Protein AF-A0A2G6L1V7-F1 (afdb_monomer)

Solvent-accessible surface area (backbone atoms only — not comparable to full-atom values): 7992 Å² total; per-residue (Å²): 135,61,73,46,66,70,45,48,64,58,49,52,53,39,50,54,51,25,54,51,30,46,50,51,25,53,50,33,50,52,50,38,53,52,43,50,53,53,45,51,50,52,54,49,51,51,52,54,52,53,51,54,54,56,49,53,59,67,72,37,91,80,61,75,80,50,70,74,56,51,52,54,49,55,56,49,50,53,53,51,50,52,50,48,54,51,44,50,54,52,36,54,55,37,48,54,51,28,53,52,29,45,52,53,22,52,53,36,47,52,53,42,52,53,50,52,53,52,41,50,51,45,45,53,52,54,49,55,54,48,54,55,50,54,52,50,58,59,66,55,51,65,70,64,66,76,74,77,126

Foldseek 3Di:
DAPLVVCVVVLVVLVVQLVVLVVQLVVLVVVLVVLVVVLVVLVVVVVVLVVVVVVVCVVDPPDDDDPVRVVVVVVVVVVSVVVSVVSVVVSVVSVVSSVVSVVSSVVSVVVSVVSVVVSVVSVVVVVVVVVVVVVVVVVVVVVVVPPPD

Structure (mmCIF, N/CA/C/O backbone):
data_AF-A0A2G6L1V7-F1
#
_entry.id   AF-A0A2G6L1V7-F1
#
loop_
_atom_site.group_PDB
_atom_site.id
_atom_site.type_symbol
_atom_site.label_atom_id
_atom_site.label_alt_id
_atom_site.label_comp_id
_atom_site.label_asym_id
_atom_site.label_entity_id
_atom_site.label_seq_id
_atom_site.pdbx_PDB_ins_code
_atom_site.Cartn_x
_atom_site.Cartn_y
_atom_site.Cartn_z
_atom_site.occupancy
_atom_site.B_iso_or_equiv
_atom_site.auth_seq_id
_atom_site.auth_comp_id
_atom_site.auth_asym_id
_atom_site.auth_atom_id
_atom_site.pdbx_PDB_model_num
ATOM 1 N N . MET A 1 1 ? -23.613 -7.261 33.630 1.00 69.44 1 MET A N 1
ATOM 2 C CA . MET A 1 1 ? -22.556 -6.941 32.638 1.00 69.44 1 MET A CA 1
ATOM 3 C C . MET A 1 1 ? -22.872 -5.616 31.965 1.00 69.44 1 MET A C 1
ATOM 5 O O . MET A 1 1 ? -24.014 -5.422 31.560 1.00 69.44 1 MET A O 1
ATOM 9 N N . LYS A 1 2 ? -21.881 -4.724 31.848 1.00 84.00 2 LYS A N 1
ATOM 10 C CA . LYS A 1 2 ? -22.041 -3.400 31.225 1.00 84.00 2 LYS A CA 1
ATOM 11 C C . LYS A 1 2 ? -22.214 -3.531 29.696 1.00 84.00 2 LYS A C 1
ATOM 13 O O . LYS A 1 2 ? -21.684 -4.459 29.080 1.00 84.00 2 LYS A O 1
ATOM 18 N N . ARG A 1 3 ? -22.991 -2.650 29.058 1.00 83.50 3 ARG A N 1
ATOM 19 C CA . ARG A 1 3 ? -23.196 -2.605 27.596 1.00 83.50 3 ARG A CA 1
ATOM 20 C C . ARG A 1 3 ? -21.872 -2.379 26.866 1.00 83.50 3 ARG A C 1
ATOM 22 O O . ARG A 1 3 ? -21.629 -3.068 25.880 1.00 83.50 3 ARG A O 1
ATOM 29 N N . SER A 1 4 ? -20.997 -1.523 27.390 1.00 83.75 4 SER A N 1
ATOM 30 C CA . SER A 1 4 ? -19.653 -1.289 26.839 1.00 83.75 4 SER A CA 1
ATOM 31 C C . SER A 1 4 ? -18.807 -2.569 26.748 1.00 83.75 4 SER A C 1
ATOM 33 O O . SER A 1 4 ? -18.137 -2.808 25.744 1.00 83.75 4 SER A O 1
ATOM 35 N N . GLN A 1 5 ? -18.886 -3.440 27.758 1.00 84.56 5 GLN A N 1
ATOM 36 C CA . GLN A 1 5 ? -18.143 -4.707 27.807 1.00 84.56 5 GLN A CA 1
ATOM 37 C C . GLN A 1 5 ? -18.607 -5.695 26.729 1.00 84.56 5 GLN A C 1
ATOM 39 O O . GLN A 1 5 ? -17.786 -6.395 26.140 1.00 84.56 5 GLN A O 1
ATOM 44 N N . ARG A 1 6 ? -19.906 -5.706 26.404 1.00 90.75 6 ARG A N 1
ATOM 45 C CA . ARG A 1 6 ? -20.473 -6.565 25.348 1.00 90.75 6 ARG A CA 1
ATOM 46 C C . ARG A 1 6 ? -20.028 -6.167 23.937 1.00 90.75 6 ARG A C 1
ATOM 48 O O . ARG A 1 6 ? -20.129 -6.980 23.026 1.00 90.75 6 ARG A O 1
ATOM 55 N N . MET A 1 7 ? -19.521 -4.948 23.748 1.00 90.56 7 MET A N 1
ATOM 56 C CA . MET A 1 7 ? -19.060 -4.453 22.443 1.00 90.56 7 MET A CA 1
ATOM 57 C C . MET A 1 7 ? -17.578 -4.734 22.170 1.00 90.56 7 MET A C 1
ATOM 59 O O . MET A 1 7 ? -17.142 -4.656 21.022 1.00 90.56 7 MET A O 1
ATOM 63 N N . LEU A 1 8 ? -16.804 -5.118 23.192 1.00 90.56 8 LEU A N 1
ATOM 64 C CA . LEU A 1 8 ? -15.379 -5.433 23.050 1.00 90.56 8 LEU A CA 1
ATOM 65 C C . LEU A 1 8 ? -15.092 -6.583 22.064 1.00 90.56 8 LEU A C 1
ATOM 67 O O . LEU A 1 8 ? -14.156 -6.440 21.276 1.00 90.56 8 LEU A O 1
ATOM 71 N N . PRO A 1 9 ? -15.871 -7.686 22.023 1.00 94.06 9 PRO A N 1
ATOM 72 C CA . PRO A 1 9 ? -15.659 -8.743 21.033 1.00 94.06 9 PRO A CA 1
ATOM 73 C C . PRO A 1 9 ? -15.865 -8.255 19.594 1.00 94.06 9 PRO A C 1
ATOM 75 O O . PRO A 1 9 ? -15.068 -8.572 18.713 1.00 94.06 9 PRO A O 1
ATOM 78 N N . VAL A 1 10 ? -16.891 -7.428 19.363 1.00 93.31 10 VAL A N 1
ATOM 79 C CA . VAL A 1 10 ? -17.179 -6.841 18.043 1.00 93.31 10 VAL A CA 1
AT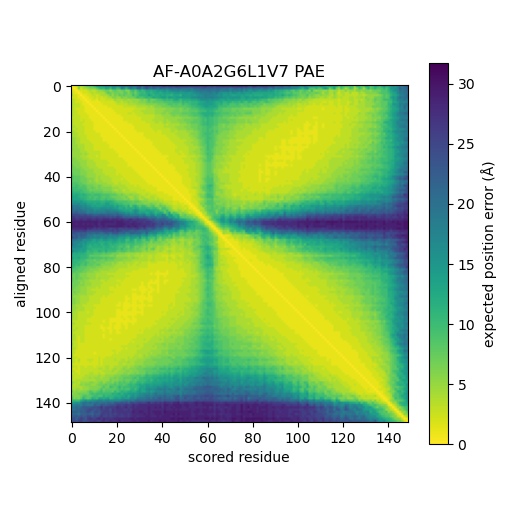OM 80 C C . VAL A 1 10 ? -16.058 -5.894 17.621 1.00 93.31 10 VAL A C 1
ATOM 82 O O . VAL A 1 10 ? -15.602 -5.947 16.481 1.00 93.31 10 VAL A O 1
ATOM 85 N N . ARG A 1 11 ? -15.558 -5.075 18.554 1.00 95.00 11 ARG A N 1
ATOM 86 C CA . ARG A 1 11 ? -14.394 -4.211 18.328 1.00 95.00 11 ARG A CA 1
ATOM 87 C C . ARG A 1 11 ? -13.166 -5.014 17.927 1.00 95.00 11 ARG A C 1
ATOM 89 O O . ARG A 1 11 ? -12.536 -4.684 16.930 1.00 95.00 11 ARG A O 1
ATOM 96 N N . LYS A 1 12 ? -12.863 -6.091 18.654 1.00 95.44 12 LYS A N 1
ATOM 97 C CA . LYS A 1 12 ? -11.722 -6.964 18.354 1.00 95.44 12 LYS A CA 1
ATOM 98 C C . LYS A 1 12 ? -11.829 -7.581 16.957 1.00 95.44 12 LYS A C 1
ATOM 100 O O . LYS A 1 12 ? -10.835 -7.630 16.240 1.00 95.44 12 LYS A O 1
ATOM 105 N N . LEU A 1 13 ? -1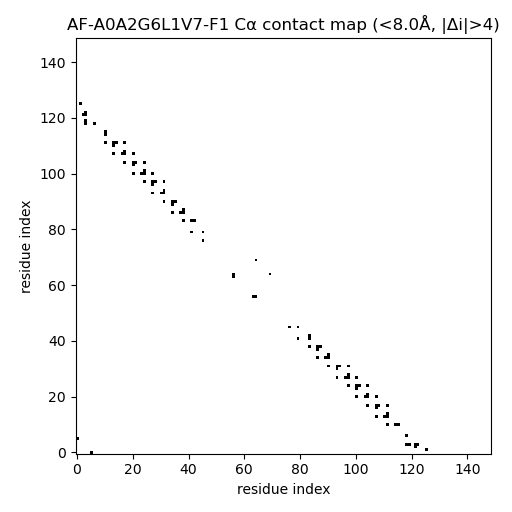3.026 -8.005 16.549 1.00 95.06 13 LEU A N 1
ATOM 106 C CA . LEU A 1 13 ? -13.261 -8.513 15.196 1.00 95.06 13 LEU A CA 1
ATOM 107 C C . LEU A 1 13 ? -13.003 -7.430 14.135 1.00 95.06 13 LEU A C 1
ATOM 109 O O . LEU A 1 13 ? -12.334 -7.690 13.137 1.00 95.06 13 LEU A O 1
ATOM 113 N N . LYS A 1 14 ? -13.485 -6.204 14.367 1.00 93.50 14 LYS A N 1
ATOM 114 C CA . LYS A 1 14 ? -13.268 -5.068 13.457 1.00 93.50 14 LYS A CA 1
ATOM 115 C C . LYS A 1 14 ? -11.807 -4.630 13.391 1.00 93.50 14 LYS A C 1
ATOM 117 O O . LYS A 1 14 ? -11.333 -4.270 12.320 1.00 93.50 14 LYS A O 1
ATOM 122 N N . GLU A 1 15 ? -11.080 -4.720 14.499 1.00 96.50 15 GLU A N 1
ATOM 123 C CA . GLU A 1 15 ? -9.638 -4.476 14.538 1.00 96.50 15 GLU A CA 1
ATOM 124 C C . GLU A 1 15 ? -8.865 -5.527 13.726 1.00 96.50 15 GLU A C 1
ATOM 126 O O . GLU A 1 15 ? -7.959 -5.191 12.969 1.00 96.50 15 GLU A O 1
ATOM 131 N N . GLN A 1 16 ? -9.231 -6.808 13.830 1.00 96.81 16 GLN A N 1
ATOM 132 C CA . GLN A 1 16 ? -8.621 -7.867 13.017 1.00 96.81 16 GLN A CA 1
ATOM 133 C C . GLN A 1 16 ? -8.900 -7.681 11.518 1.00 96.81 16 GLN A C 1
ATOM 135 O O . GLN A 1 16 ? -8.011 -7.894 10.688 1.00 96.81 16 GLN A O 1
ATOM 140 N N . GLU A 1 17 ? -10.118 -7.264 11.171 1.00 94.94 17 GLU A N 1
ATOM 141 C CA . GLU A 1 17 ? -10.510 -6.928 9.802 1.00 94.94 17 GLU A CA 1
ATOM 142 C C . GLU A 1 17 ? -9.681 -5.749 9.258 1.00 94.94 17 GLU A C 1
ATOM 144 O O . GLU A 1 17 ? -9.076 -5.868 8.191 1.00 94.94 17 GLU A O 1
ATOM 149 N N . GLU A 1 18 ? -9.568 -4.653 10.016 1.00 97.50 18 GLU A N 1
ATOM 150 C CA . GLU A 1 18 ? -8.740 -3.492 9.662 1.00 97.50 18 GLU A CA 1
ATOM 151 C C . GLU A 1 18 ? -7.276 -3.889 9.445 1.00 97.50 18 GLU A C 1
ATOM 153 O O . GLU A 1 18 ? -6.722 -3.593 8.385 1.00 97.50 18 GLU A O 1
ATOM 158 N N . ARG A 1 19 ? -6.685 -4.666 10.364 1.00 97.44 19 ARG A N 1
ATOM 159 C CA . ARG A 1 19 ? -5.301 -5.155 10.239 1.00 97.44 19 ARG A CA 1
ATOM 160 C C . ARG A 1 19 ? -5.102 -6.016 8.997 1.00 97.44 19 ARG A C 1
ATOM 162 O O . ARG A 1 19 ? -4.035 -5.988 8.382 1.00 97.44 19 ARG A O 1
ATOM 169 N N . THR A 1 20 ? -6.111 -6.796 8.620 1.00 97.88 20 THR A N 1
ATOM 170 C CA . THR A 1 20 ? -6.066 -7.621 7.408 1.00 97.88 20 THR A CA 1
ATOM 171 C C . THR A 1 20 ? -6.035 -6.746 6.158 1.00 97.88 20 THR A C 1
ATOM 173 O O . THR A 1 20 ? -5.211 -6.977 5.271 1.00 97.88 20 THR A O 1
ATOM 176 N N . PHE A 1 21 ? -6.874 -5.710 6.093 1.00 97.50 21 PHE A N 1
ATOM 177 C CA . PHE A 1 21 ? -6.852 -4.754 4.985 1.00 97.50 21 PHE A CA 1
ATOM 178 C C . PHE A 1 21 ? -5.577 -3.906 4.965 1.00 97.50 21 PHE A C 1
ATOM 180 O O . PHE A 1 21 ? -5.026 -3.690 3.889 1.00 97.50 21 PHE A O 1
ATOM 187 N N . ALA A 1 22 ? -5.050 -3.514 6.127 1.00 97.75 22 ALA A N 1
ATOM 188 C CA . ALA A 1 22 ? -3.784 -2.793 6.236 1.00 97.75 22 ALA A CA 1
ATOM 189 C C . ALA A 1 22 ? -2.617 -3.604 5.648 1.00 97.75 22 ALA A C 1
ATOM 191 O O . ALA A 1 22 ? -1.822 -3.079 4.871 1.00 97.75 22 ALA A O 1
ATOM 192 N N . ARG A 1 23 ? -2.548 -4.912 5.943 1.00 98.19 23 ARG A N 1
ATOM 193 C CA . ARG A 1 23 ? -1.544 -5.817 5.353 1.00 98.19 23 ARG A CA 1
ATOM 194 C C . ARG A 1 23 ? -1.684 -5.927 3.836 1.00 98.19 23 ARG A C 1
ATOM 196 O O . ARG A 1 23 ? -0.681 -5.853 3.134 1.00 98.19 23 ARG A O 1
ATOM 203 N N . LYS A 1 24 ? -2.913 -6.073 3.327 1.00 97.56 24 LYS A N 1
ATOM 204 C CA . LYS A 1 24 ? -3.176 -6.118 1.877 1.00 97.56 24 LYS A CA 1
ATOM 205 C C . LYS A 1 24 ? -2.768 -4.816 1.187 1.00 97.56 24 LYS A C 1
ATOM 207 O O . LYS A 1 24 ? -2.165 -4.862 0.121 1.00 97.56 24 LYS A O 1
ATOM 212 N N . PHE A 1 25 ? -3.063 -3.673 1.804 1.00 98.31 25 PHE A N 1
ATOM 213 C CA . PHE A 1 25 ? -2.659 -2.364 1.300 1.00 98.31 25 PHE A CA 1
ATOM 214 C C . PHE A 1 25 ? -1.132 -2.224 1.251 1.00 98.31 25 PHE A C 1
ATOM 216 O O . PHE A 1 25 ? -0.594 -1.876 0.203 1.00 98.31 25 PHE A O 1
ATOM 223 N N . ALA A 1 26 ? -0.429 -2.587 2.329 1.00 98.12 26 ALA A N 1
ATOM 224 C CA . ALA A 1 26 ? 1.033 -2.567 2.366 1.00 98.12 26 ALA A CA 1
ATOM 225 C C . ALA A 1 26 ? 1.657 -3.489 1.301 1.00 98.12 26 ALA A C 1
ATOM 227 O O . ALA A 1 26 ? 2.584 -3.092 0.599 1.00 98.12 26 ALA A O 1
ATOM 228 N N . GLN A 1 27 ? 1.111 -4.696 1.123 1.00 98.06 27 GLN A N 1
ATOM 229 C CA . GLN A 1 27 ? 1.568 -5.626 0.090 1.00 98.06 27 GLN A CA 1
ATOM 230 C C . GLN A 1 27 ? 1.344 -5.067 -1.323 1.00 98.06 27 GLN A C 1
ATOM 232 O O . GLN A 1 27 ? 2.239 -5.149 -2.160 1.00 98.06 27 GLN A O 1
ATOM 237 N N . ALA A 1 28 ? 0.174 -4.482 -1.597 1.00 97.88 28 ALA A N 1
ATOM 238 C CA . ALA A 1 28 ? -0.105 -3.853 -2.886 1.00 97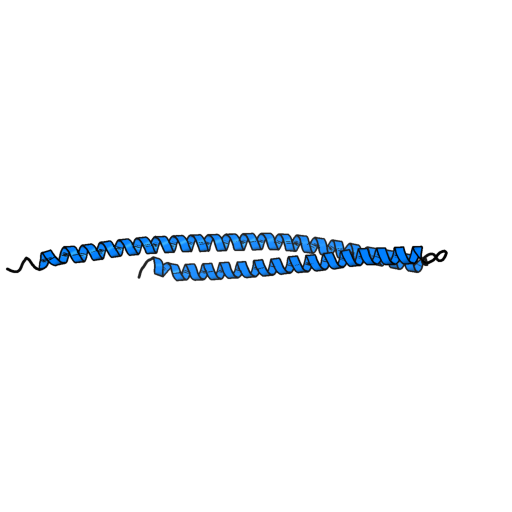.88 28 ALA A CA 1
ATOM 239 C C . ALA A 1 28 ? 0.841 -2.671 -3.153 1.00 97.88 28 ALA A C 1
ATOM 241 O O . ALA A 1 28 ? 1.291 -2.487 -4.281 1.00 97.88 28 ALA A O 1
ATOM 242 N N . GLN A 1 29 ? 1.184 -1.902 -2.116 1.00 98.31 29 GLN A N 1
ATOM 243 C CA . GLN A 1 29 ? 2.112 -0.780 -2.228 1.00 98.31 29 GLN A CA 1
ATOM 244 C C . GLN A 1 29 ? 3.520 -1.263 -2.581 1.00 98.31 29 GLN A C 1
ATOM 246 O O . GLN A 1 29 ? 4.141 -0.718 -3.490 1.00 98.31 29 GLN A O 1
ATOM 251 N N . GLN A 1 30 ? 3.993 -2.319 -1.913 1.00 98.31 30 GLN A N 1
ATOM 252 C CA . GLN A 1 30 ? 5.277 -2.941 -2.224 1.00 98.31 30 GLN A CA 1
ATOM 253 C C . GLN A 1 30 ? 5.317 -3.475 -3.662 1.00 98.31 30 GLN A C 1
ATOM 255 O O . GLN A 1 30 ? 6.320 -3.291 -4.342 1.00 98.31 30 GLN A O 1
ATOM 260 N N . GLN A 1 31 ? 4.236 -4.100 -4.138 1.00 97.56 31 GLN A N 1
ATOM 261 C CA . GLN A 1 31 ? 4.163 -4.589 -5.518 1.00 97.56 31 GLN A CA 1
ATOM 262 C C . GLN A 1 31 ? 4.273 -3.444 -6.526 1.00 97.56 31 GLN A C 1
ATOM 264 O O . GLN A 1 31 ? 5.086 -3.526 -7.435 1.00 97.56 31 GLN A O 1
ATOM 269 N N . VAL A 1 32 ? 3.513 -2.358 -6.349 1.00 98.44 32 VAL A N 1
ATOM 270 C CA . VAL A 1 32 ? 3.603 -1.183 -7.235 1.00 98.44 32 VAL A CA 1
ATOM 271 C C . VAL A 1 32 ? 5.025 -0.626 -7.275 1.00 98.44 32 VAL A C 1
ATOM 273 O O . VAL A 1 32 ? 5.524 -0.309 -8.349 1.00 98.44 32 VAL A O 1
ATOM 276 N N . GLU A 1 33 ? 5.687 -0.530 -6.124 1.00 98.25 33 GLU A N 1
ATOM 277 C CA . GLU A 1 33 ? 7.063 -0.036 -6.052 1.00 98.25 33 GLU A CA 1
ATOM 278 C C . GLU A 1 33 ? 8.046 -0.954 -6.796 1.00 98.25 33 GLU A C 1
ATOM 280 O O . GLU A 1 33 ? 8.891 -0.476 -7.549 1.00 98.25 33 GLU A O 1
ATOM 285 N N . GLN A 1 34 ? 7.893 -2.273 -6.659 1.00 97.75 34 GLN A N 1
ATOM 286 C CA . GLN A 1 34 ? 8.698 -3.253 -7.395 1.00 97.75 34 GLN A CA 1
ATOM 287 C C . GLN A 1 34 ? 8.506 -3.129 -8.912 1.00 97.75 34 GLN A C 1
ATOM 289 O O . GLN A 1 34 ? 9.492 -3.065 -9.645 1.00 97.75 34 GLN A O 1
ATOM 294 N N . GLU A 1 35 ? 7.260 -3.022 -9.386 1.00 97.31 35 GLU A N 1
ATOM 295 C CA . GLU A 1 35 ? 6.989 -2.860 -10.821 1.00 97.31 35 GLU A CA 1
ATOM 296 C C . GLU A 1 35 ? 7.551 -1.531 -11.363 1.00 97.31 35 GLU A C 1
ATOM 298 O O . GLU A 1 35 ? 8.044 -1.483 -12.491 1.00 97.31 35 GLU A O 1
ATOM 303 N N . LYS A 1 36 ? 7.523 -0.449 -10.566 1.00 98.12 36 LYS A N 1
ATOM 304 C CA . LYS A 1 36 ? 8.133 0.845 -10.931 1.00 98.12 36 LYS A CA 1
ATOM 305 C C . LYS A 1 36 ? 9.645 0.747 -11.065 1.00 98.12 36 LYS A C 1
ATOM 307 O O . LYS A 1 36 ? 10.210 1.277 -12.020 1.00 98.12 36 LYS A O 1
ATOM 312 N N . GLN A 1 37 ? 10.297 0.055 -10.135 1.00 98.00 37 GLN A N 1
ATOM 313 C CA . GLN A 1 37 ? 11.739 -0.180 -10.192 1.00 98.00 37 GLN A CA 1
ATOM 314 C C . GLN A 1 37 ? 12.119 -1.010 -11.420 1.00 98.00 37 GLN A C 1
ATOM 316 O O . GLN A 1 37 ? 13.075 -0.671 -12.117 1.00 98.00 37 GLN A O 1
ATOM 321 N N . GLN A 1 38 ? 11.345 -2.053 -11.728 1.00 96.50 38 GLN A N 1
ATOM 322 C CA . GLN A 1 38 ? 11.561 -2.876 -12.915 1.00 96.50 38 GLN A CA 1
ATOM 323 C C . GLN A 1 38 ? 11.377 -2.076 -14.209 1.00 96.50 38 GLN A C 1
ATOM 325 O O . GLN A 1 38 ? 12.223 -2.157 -15.099 1.00 96.50 38 GLN A O 1
ATOM 330 N N . LEU A 1 39 ? 10.326 -1.255 -14.300 1.00 97.69 39 LEU A N 1
ATOM 331 C CA . LEU A 1 39 ? 10.114 -0.364 -15.441 1.00 97.69 39 LEU A CA 1
ATOM 332 C C . LEU A 1 39 ? 11.285 0.611 -15.617 1.00 97.69 39 LEU A C 1
ATOM 334 O O . LEU A 1 39 ? 11.849 0.704 -16.704 1.00 97.69 39 LEU A O 1
ATOM 338 N N . SER A 1 40 ? 11.708 1.270 -14.535 1.00 97.56 40 SER A N 1
ATOM 339 C CA . SER A 1 40 ? 12.841 2.198 -14.569 1.00 97.56 40 SER A CA 1
ATOM 340 C C . SER A 1 40 ? 14.135 1.510 -15.010 1.00 97.56 40 SER A C 1
ATOM 342 O O . SER A 1 40 ? 14.908 2.079 -15.780 1.00 97.56 40 SER A O 1
ATOM 344 N N . MET A 1 41 ? 14.368 0.268 -14.577 1.00 96.50 41 MET A N 1
ATOM 345 C CA . MET A 1 41 ? 15.519 -0.520 -15.015 1.00 96.50 41 MET A CA 1
ATOM 346 C C . MET A 1 41 ? 15.482 -0.796 -16.522 1.00 96.50 41 MET A C 1
ATOM 348 O O . MET A 1 41 ? 16.507 -0.639 -17.182 1.00 96.50 41 MET A O 1
ATOM 352 N N . LEU A 1 42 ? 14.321 -1.160 -17.075 1.00 95.81 42 LEU A N 1
ATOM 353 C CA . LEU A 1 42 ? 14.159 -1.392 -18.514 1.00 95.81 42 LEU A CA 1
ATOM 354 C C . LEU A 1 42 ? 14.365 -0.109 -19.332 1.00 95.81 42 LEU A C 1
ATOM 356 O O . LEU A 1 42 ? 15.046 -0.140 -20.355 1.00 95.81 42 LEU A O 1
ATOM 360 N N . GLU A 1 43 ? 13.827 1.020 -18.869 1.00 94.06 43 GLU A N 1
ATOM 361 C CA . GLU A 1 43 ? 13.981 2.327 -19.524 1.00 94.06 43 GLU A CA 1
ATOM 362 C C . GLU A 1 43 ? 15.431 2.832 -19.477 1.00 94.06 43 GLU A C 1
ATOM 364 O O . GLU A 1 43 ? 15.954 3.339 -20.473 1.00 94.06 43 GLU A O 1
ATOM 369 N N . ASN A 1 44 ? 16.112 2.664 -18.341 1.00 94.94 44 ASN A N 1
ATOM 370 C CA . ASN A 1 44 ? 17.529 3.004 -18.219 1.00 94.94 44 ASN A CA 1
ATOM 371 C C . ASN A 1 44 ? 18.382 2.106 -19.115 1.00 94.94 44 ASN A C 1
ATOM 373 O O . ASN A 1 44 ? 19.205 2.609 -19.875 1.00 94.94 44 ASN A O 1
ATOM 377 N N . TYR A 1 45 ? 18.122 0.798 -19.109 1.00 93.44 45 TYR A N 1
ATOM 378 C CA . TYR A 1 45 ? 18.809 -0.142 -19.986 1.00 93.44 45 TYR A CA 1
ATOM 379 C C . TYR A 1 45 ? 18.616 0.214 -21.467 1.00 93.44 45 TYR A C 1
ATOM 381 O O . TYR A 1 45 ? 19.574 0.189 -22.237 1.00 93.44 45 TYR A O 1
ATOM 389 N N . GLN A 1 46 ? 17.405 0.615 -21.870 1.00 89.94 46 GLN A N 1
ATOM 390 C CA . GLN A 1 46 ? 17.136 1.101 -23.222 1.00 89.94 46 GLN A CA 1
ATOM 391 C C . GLN A 1 46 ? 17.993 2.330 -23.562 1.00 89.94 46 GLN A C 1
ATOM 393 O O . GLN A 1 46 ? 18.621 2.367 -24.622 1.00 89.94 46 GLN A O 1
ATOM 398 N N . ARG A 1 47 ? 18.046 3.323 -22.666 1.00 91.12 47 ARG A N 1
ATOM 399 C CA . ARG A 1 47 ? 18.834 4.551 -22.853 1.00 91.12 47 ARG A CA 1
ATOM 400 C C . ARG A 1 47 ? 20.327 4.252 -22.987 1.00 91.12 47 ARG A C 1
ATOM 402 O O . ARG A 1 47 ? 20.958 4.731 -23.929 1.00 91.12 47 ARG A O 1
ATOM 409 N N . ASP A 1 48 ? 20.867 3.435 -22.088 1.00 90.00 48 ASP A N 1
ATOM 410 C CA . ASP A 1 48 ? 22.278 3.041 -22.092 1.00 90.00 48 ASP A CA 1
ATOM 411 C C . ASP A 1 48 ? 22.622 2.268 -23.369 1.00 90.00 48 ASP A C 1
ATOM 413 O O . ASP A 1 48 ? 23.663 2.486 -23.991 1.00 90.00 48 ASP A O 1
ATOM 417 N N . TYR A 1 49 ? 21.710 1.405 -23.819 1.00 87.00 49 TYR A N 1
ATOM 418 C CA . TYR A 1 49 ? 21.867 0.659 -25.060 1.00 87.00 49 TYR A CA 1
ATOM 419 C C . TYR A 1 49 ? 21.929 1.580 -26.293 1.00 87.00 49 TYR A C 1
ATOM 421 O O . TYR A 1 49 ? 22.819 1.416 -27.130 1.00 87.00 49 TYR A O 1
ATOM 429 N N . PHE A 1 50 ? 21.065 2.600 -26.388 1.00 85.56 50 PHE A N 1
ATOM 430 C CA . PHE A 1 50 ? 21.140 3.611 -27.455 1.00 85.56 50 PHE A CA 1
ATOM 431 C C . PHE A 1 50 ? 22.436 4.437 -27.404 1.00 85.56 50 PHE A C 1
ATOM 433 O O . PHE A 1 50 ? 23.035 4.706 -28.452 1.00 85.56 50 PHE A O 1
ATOM 440 N N . ALA A 1 51 ? 22.891 4.817 -26.207 1.00 85.75 51 ALA A N 1
ATOM 441 C CA . ALA A 1 51 ? 24.125 5.580 -26.028 1.00 85.75 51 ALA A CA 1
ATOM 442 C C . ALA A 1 51 ? 25.359 4.788 -26.493 1.00 85.75 51 ALA A C 1
ATOM 444 O O . ALA A 1 51 ? 26.218 5.334 -27.186 1.00 85.75 51 ALA A O 1
ATOM 445 N N . ASN A 1 52 ? 25.408 3.488 -26.184 1.00 83.81 52 ASN A N 1
ATOM 446 C CA . ASN A 1 52 ? 26.489 2.591 -26.600 1.00 83.81 52 ASN A CA 1
ATOM 447 C C . ASN A 1 52 ? 26.565 2.405 -28.122 1.00 83.81 52 ASN A C 1
ATOM 449 O O . ASN A 1 52 ? 27.652 2.380 -28.693 1.00 83.81 52 ASN A O 1
ATOM 453 N N . ILE A 1 53 ? 25.422 2.294 -28.801 1.00 77.25 53 ILE A N 1
ATOM 454 C CA . ILE A 1 53 ? 25.398 2.186 -30.268 1.00 77.25 53 ILE A CA 1
ATOM 455 C C . ILE A 1 53 ? 25.838 3.505 -30.917 1.00 77.25 53 ILE A C 1
ATOM 457 O O . ILE A 1 53 ? 26.652 3.501 -31.840 1.00 77.25 53 ILE A O 1
ATOM 461 N N . SER A 1 54 ? 25.364 4.639 -30.395 1.00 75.75 54 SER A N 1
ATOM 462 C CA . SER A 1 54 ? 25.728 5.969 -30.903 1.00 75.75 54 SER A CA 1
ATOM 463 C C . 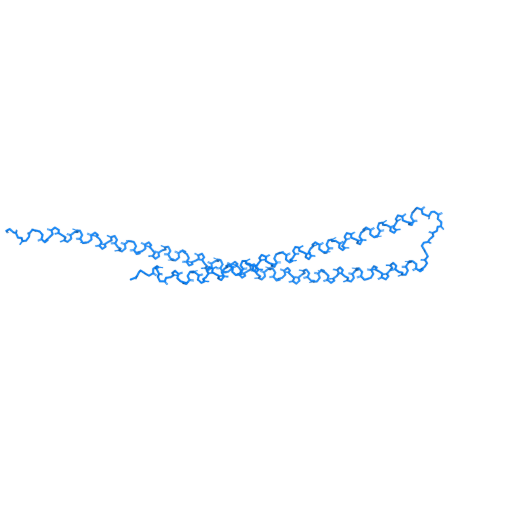SER A 1 54 ? 27.229 6.261 -30.741 1.00 75.75 54 SER A C 1
ATOM 465 O O . SER A 1 54 ? 27.851 6.869 -31.613 1.00 75.75 54 SER A O 1
ATOM 467 N N . SER A 1 55 ? 27.848 5.800 -29.648 1.00 7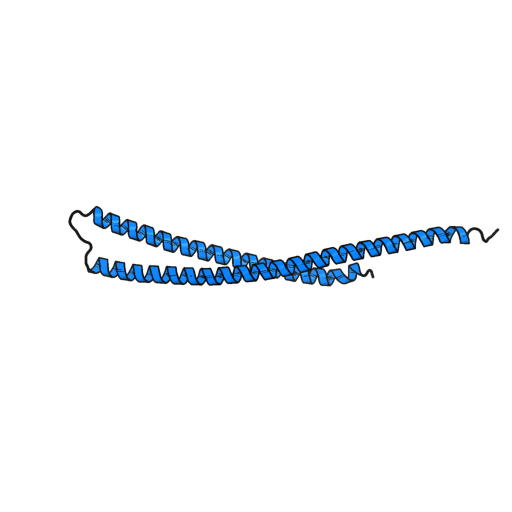5.69 55 SER A N 1
ATOM 468 C CA . SER A 1 55 ? 29.289 5.966 -29.427 1.00 75.69 55 SER A CA 1
ATOM 469 C C . SER A 1 55 ? 30.134 5.069 -30.339 1.00 75.69 55 SER A C 1
ATOM 471 O O . SER A 1 55 ? 31.131 5.533 -30.890 1.00 75.69 55 SER A O 1
ATOM 473 N N . GLN A 1 56 ? 29.711 3.828 -30.596 1.00 69.81 56 GLN A N 1
ATOM 474 C CA . GLN A 1 56 ? 30.383 2.945 -31.562 1.00 69.81 56 GLN A CA 1
ATOM 475 C C . GLN A 1 56 ? 30.333 3.509 -32.988 1.00 69.81 56 GLN A C 1
ATOM 477 O O . GLN A 1 56 ? 31.309 3.417 -33.730 1.00 69.81 56 GLN A O 1
ATOM 482 N N . GLN A 1 57 ? 29.227 4.152 -33.362 1.00 62.88 57 GLN A N 1
ATOM 483 C CA . GLN A 1 57 ? 29.063 4.744 -34.689 1.00 62.88 57 GLN A CA 1
ATOM 484 C C . GLN A 1 57 ? 29.923 6.003 -34.901 1.00 62.88 57 GLN A C 1
ATOM 486 O O . GLN A 1 57 ? 30.310 6.294 -36.029 1.00 62.88 57 GLN A O 1
ATOM 491 N N . THR A 1 58 ? 30.250 6.736 -33.830 1.00 60.41 58 THR A N 1
ATOM 492 C CA . THR A 1 58 ? 31.077 7.957 -33.892 1.00 60.41 58 THR A CA 1
ATOM 493 C C . THR A 1 58 ? 32.579 7.691 -33.744 1.00 60.41 58 THR A C 1
ATOM 495 O O . THR A 1 58 ? 33.377 8.442 -34.299 1.00 60.41 58 THR A O 1
ATOM 498 N N . GLN A 1 59 ? 32.986 6.623 -33.046 1.00 57.25 59 GLN A N 1
ATOM 499 C CA . GLN A 1 59 ? 34.403 6.263 -32.864 1.00 57.25 59 GLN A CA 1
ATOM 500 C C . GLN A 1 59 ? 35.027 5.560 -34.079 1.00 57.25 59 GLN A C 1
ATOM 502 O O . GLN A 1 59 ? 36.244 5.608 -34.260 1.00 57.25 59 GLN A O 1
ATOM 507 N N . HIS A 1 60 ? 34.220 4.935 -34.938 1.00 52.47 60 HIS A N 1
ATOM 508 C CA . HIS A 1 60 ? 34.691 4.317 -36.173 1.00 52.47 60 HIS A CA 1
ATOM 509 C C . HIS A 1 60 ? 34.459 5.256 -37.357 1.00 52.47 60 HIS A C 1
ATOM 511 O O . HIS A 1 60 ? 33.452 5.169 -38.056 1.00 52.47 60 HIS A O 1
ATOM 517 N N . THR A 1 61 ? 35.420 6.142 -37.616 1.00 45.19 61 THR A N 1
ATOM 518 C CA . THR A 1 61 ? 35.509 6.945 -38.844 1.00 45.19 61 THR A CA 1
ATOM 519 C C . THR A 1 61 ? 35.748 6.044 -40.069 1.00 45.19 61 THR A C 1
ATOM 521 O O . THR A 1 61 ? 36.836 6.006 -40.634 1.00 45.19 61 THR A O 1
ATOM 524 N N . GLY A 1 62 ? 34.732 5.275 -40.477 1.00 49.62 62 GLY A N 1
ATOM 525 C CA . GLY A 1 62 ? 34.722 4.529 -41.742 1.00 49.62 62 GLY A CA 1
ATOM 526 C C . GLY A 1 62 ? 34.162 3.103 -41.712 1.00 49.62 62 GLY A C 1
ATOM 527 O O . GLY A 1 62 ? 33.939 2.547 -42.784 1.00 49.62 62 GLY A O 1
ATOM 528 N N . VAL A 1 63 ? 33.888 2.503 -40.546 1.00 52.44 63 VAL A N 1
ATOM 529 C CA . VAL A 1 63 ? 33.284 1.155 -40.469 1.00 52.44 63 VAL A CA 1
ATOM 530 C C . VAL A 1 63 ? 31.843 1.280 -39.982 1.00 52.44 63 VAL A C 1
ATOM 532 O O . VAL A 1 63 ? 31.585 1.390 -38.788 1.00 52.44 63 VAL A O 1
ATOM 535 N N . SER A 1 64 ? 30.895 1.291 -40.922 1.00 59.50 64 SER A N 1
ATOM 536 C CA . SER A 1 64 ? 29.471 1.146 -40.593 1.00 59.50 64 SER A CA 1
ATOM 537 C C . SER A 1 64 ? 29.217 -0.218 -39.945 1.00 59.50 64 SER A C 1
ATOM 539 O O . SER A 1 64 ? 29.810 -1.215 -40.358 1.00 59.50 64 SER A O 1
ATOM 541 N N . LEU A 1 65 ? 28.315 -0.261 -38.957 1.00 64.62 65 LEU A N 1
ATOM 542 C CA . LEU A 1 65 ? 27.774 -1.509 -38.403 1.00 64.62 65 LEU A CA 1
ATOM 543 C C . LEU A 1 65 ? 27.361 -2.443 -39.548 1.00 64.62 65 LEU A C 1
ATOM 545 O O . LEU A 1 65 ? 26.745 -1.994 -40.519 1.00 64.62 65 LEU A O 1
ATOM 549 N N . SER A 1 66 ? 27.689 -3.735 -39.453 1.00 76.44 66 SER A N 1
ATOM 550 C CA . SER A 1 66 ? 27.279 -4.678 -40.497 1.00 76.44 66 SER A CA 1
ATOM 551 C C . SER A 1 66 ? 25.749 -4.754 -40.560 1.00 76.44 66 SER A C 1
ATOM 553 O O . SER A 1 66 ? 25.072 -4.636 -39.536 1.00 76.44 66 SER A O 1
ATOM 555 N N . ALA A 1 67 ? 25.185 -5.019 -41.742 1.00 74.00 67 ALA A N 1
ATOM 556 C CA . ALA A 1 67 ? 23.738 -5.214 -41.897 1.00 74.00 67 ALA A CA 1
ATOM 557 C C . ALA A 1 67 ? 23.191 -6.261 -40.901 1.00 74.00 67 ALA A C 1
ATOM 559 O O . ALA A 1 67 ? 22.182 -6.046 -40.241 1.00 74.00 67 ALA A O 1
ATOM 560 N N . THR A 1 68 ? 23.950 -7.335 -40.668 1.00 77.56 68 THR A N 1
ATOM 561 C CA . THR A 1 68 ? 23.615 -8.380 -39.689 1.00 77.56 68 THR A CA 1
ATOM 562 C C . THR A 1 68 ? 23.644 -7.918 -38.225 1.00 77.56 68 THR A C 1
ATOM 564 O O . THR A 1 68 ? 22.952 -8.504 -37.392 1.00 77.56 68 THR A O 1
ATOM 567 N N . GLN A 1 69 ? 24.436 -6.902 -37.872 1.00 76.94 69 GLN A N 1
ATOM 568 C CA . GLN A 1 69 ? 24.430 -6.287 -36.539 1.00 76.94 69 GLN A CA 1
ATOM 569 C C . GLN A 1 69 ? 23.239 -5.335 -36.377 1.00 76.94 69 GLN A C 1
ATOM 571 O O . GLN A 1 69 ? 22.606 -5.336 -35.321 1.00 76.94 69 GLN A O 1
ATOM 576 N N . LEU A 1 70 ? 22.893 -4.591 -37.432 1.00 77.38 70 LEU A N 1
ATOM 577 C CA . LEU A 1 70 ? 21.721 -3.711 -37.466 1.00 77.38 70 LEU A CA 1
ATOM 578 C C . LEU A 1 70 ? 20.402 -4.493 -37.350 1.00 77.38 70 LEU A C 1
ATOM 580 O O . LEU A 1 70 ? 19.528 -4.095 -36.582 1.00 77.38 70 LEU A O 1
ATOM 584 N N . ASP A 1 71 ? 20.280 -5.642 -38.016 1.00 82.12 71 ASP A N 1
ATOM 585 C CA . ASP A 1 71 ? 19.079 -6.485 -37.927 1.00 82.12 71 ASP A CA 1
ATOM 586 C C . ASP A 1 71 ? 18.875 -7.050 -36.510 1.00 82.12 71 ASP A C 1
ATOM 588 O O . ASP A 1 71 ? 17.775 -7.016 -35.951 1.00 82.12 71 ASP A O 1
ATOM 592 N N . LYS A 1 72 ? 19.956 -7.536 -35.880 1.00 83.12 72 LYS A N 1
ATOM 593 C CA . LYS A 1 72 ? 19.920 -8.023 -34.488 1.00 83.12 72 LYS A CA 1
ATOM 594 C C . LYS A 1 72 ? 19.540 -6.912 -33.514 1.00 83.12 72 LYS A C 1
ATOM 596 O O . LYS A 1 72 ? 18.793 -7.159 -32.567 1.00 83.12 72 LYS A O 1
ATOM 601 N N . TYR A 1 73 ? 20.044 -5.707 -33.760 1.00 82.00 73 TYR A N 1
ATOM 602 C CA . TYR A 1 73 ? 19.732 -4.514 -32.987 1.00 82.00 73 TYR A CA 1
ATOM 603 C C . TYR A 1 73 ? 18.240 -4.164 -33.056 1.00 82.00 73 TYR A C 1
ATOM 605 O O . TYR A 1 73 ? 17.594 -4.040 -32.014 1.00 82.00 73 TYR A O 1
ATOM 613 N N . GLN A 1 74 ? 17.668 -4.085 -34.261 1.00 83.31 74 GLN A N 1
ATOM 614 C CA . GLN A 1 74 ? 16.246 -3.783 -34.444 1.00 83.31 74 GLN A CA 1
ATOM 615 C C . GLN A 1 74 ? 15.347 -4.837 -33.787 1.00 83.31 74 GLN A C 1
ATOM 617 O O . GLN A 1 74 ? 14.387 -4.491 -33.096 1.00 83.31 74 GLN A O 1
ATOM 622 N N . LEU A 1 75 ? 15.686 -6.123 -33.933 1.00 89.25 75 LEU A N 1
ATOM 623 C CA . LEU A 1 75 ? 14.930 -7.209 -33.309 1.00 89.25 75 LEU A CA 1
ATOM 624 C C . LEU A 1 75 ? 14.949 -7.118 -31.777 1.00 89.25 75 LEU A C 1
ATOM 626 O O . LEU A 1 75 ? 13.921 -7.313 -31.125 1.00 89.25 75 LEU A O 1
ATOM 630 N N . PHE A 1 76 ? 16.115 -6.840 -31.192 1.00 88.81 76 PHE A N 1
ATOM 631 C CA . PHE A 1 76 ? 16.247 -6.710 -29.747 1.00 88.81 76 PHE A CA 1
ATOM 632 C C . PHE A 1 76 ? 15.486 -5.494 -29.211 1.00 88.81 76 PHE A C 1
ATOM 634 O O . PHE A 1 76 ? 14.765 -5.623 -28.222 1.00 88.81 76 PHE A O 1
ATOM 641 N N . LEU A 1 77 ? 15.568 -4.348 -29.893 1.00 88.81 77 LEU A N 1
ATOM 642 C CA . LEU A 1 77 ? 14.793 -3.162 -29.532 1.00 88.81 77 LEU A CA 1
ATOM 643 C C . LEU A 1 77 ? 13.288 -3.402 -29.596 1.00 88.81 77 LEU A C 1
ATOM 645 O O . LEU A 1 77 ? 12.580 -2.980 -28.687 1.00 88.81 77 LEU A O 1
ATOM 649 N N . GLY A 1 78 ? 12.800 -4.114 -30.614 1.00 91.81 78 GLY A N 1
ATOM 650 C CA . GLY A 1 78 ? 11.385 -4.478 -30.697 1.00 91.81 78 GLY A CA 1
ATOM 651 C C . GLY A 1 78 ? 10.931 -5.304 -29.489 1.00 91.81 78 GLY A C 1
ATOM 652 O O . GLY A 1 78 ? 9.884 -5.035 -28.899 1.00 91.81 78 GLY A O 1
ATOM 653 N N . ARG A 1 79 ? 11.758 -6.263 -29.053 1.00 93.94 79 ARG A N 1
ATOM 654 C CA . ARG A 1 79 ? 11.490 -7.065 -27.847 1.00 93.94 79 ARG A CA 1
ATOM 655 C C . ARG A 1 79 ? 11.538 -6.228 -26.570 1.00 93.94 79 ARG A C 1
ATOM 657 O O . ARG A 1 79 ? 10.675 -6.398 -25.716 1.00 93.94 79 ARG A O 1
ATOM 664 N N . LEU A 1 80 ? 12.519 -5.334 -26.442 1.00 93.69 80 LEU A N 1
ATOM 665 C CA . LEU A 1 80 ? 12.659 -4.457 -25.279 1.00 93.69 80 LEU A CA 1
ATOM 666 C C . LEU A 1 80 ? 11.486 -3.478 -25.172 1.00 93.69 80 LEU A C 1
ATOM 668 O O . LEU A 1 80 ? 10.940 -3.301 -24.090 1.00 93.69 80 LEU A O 1
ATOM 672 N N . HIS A 1 81 ? 11.055 -2.903 -26.294 1.00 94.50 81 HIS A N 1
ATOM 673 C CA . HIS A 1 81 ? 9.883 -2.037 -26.346 1.00 94.50 81 HIS A CA 1
ATOM 674 C C . HIS A 1 81 ? 8.619 -2.785 -25.914 1.00 94.50 81 HIS A C 1
ATOM 676 O O . HIS A 1 81 ? 7.940 -2.344 -24.994 1.00 94.50 81 HIS A O 1
ATOM 682 N N . THR A 1 82 ? 8.387 -3.977 -26.473 1.00 96.31 82 THR A N 1
ATOM 683 C CA . THR A 1 82 ? 7.257 -4.836 -26.076 1.00 96.31 82 THR A CA 1
ATOM 684 C C . THR A 1 82 ? 7.304 -5.169 -24.577 1.00 96.31 82 THR A C 1
ATOM 686 O O . THR A 1 82 ? 6.282 -5.177 -23.897 1.00 96.31 82 THR A O 1
ATOM 689 N N . ALA A 1 83 ? 8.494 -5.436 -24.024 1.00 95.94 83 ALA A N 1
ATOM 690 C CA . ALA A 1 83 ? 8.660 -5.702 -22.596 1.00 95.94 83 ALA A CA 1
ATOM 691 C C . ALA A 1 83 ? 8.327 -4.476 -21.727 1.00 95.94 83 ALA A C 1
ATOM 693 O O . ALA A 1 83 ? 7.667 -4.629 -20.702 1.00 95.94 83 ALA A O 1
ATOM 694 N N . ILE A 1 84 ? 8.740 -3.275 -22.146 1.00 96.69 84 ILE A N 1
ATOM 695 C CA . ILE A 1 84 ? 8.410 -2.010 -21.474 1.00 96.69 84 ILE A CA 1
ATOM 696 C C . ILE A 1 84 ? 6.900 -1.761 -21.509 1.00 96.69 84 ILE A C 1
ATOM 698 O O . ILE A 1 84 ? 6.313 -1.476 -20.468 1.00 96.69 84 ILE A O 1
ATOM 702 N N . GLU A 1 85 ? 6.254 -1.923 -22.665 1.00 97.75 85 GLU A N 1
ATOM 703 C CA . GLU A 1 85 ? 4.801 -1.763 -22.799 1.00 97.75 85 GLU A CA 1
ATOM 704 C C . GLU A 1 85 ? 4.040 -2.735 -21.888 1.00 97.75 85 GLU A C 1
ATOM 706 O O . GLU A 1 85 ? 3.142 -2.331 -21.146 1.00 97.75 85 GLU A O 1
ATOM 711 N N . ASN A 1 86 ? 4.444 -4.008 -21.869 1.00 97.38 86 ASN A N 1
ATOM 712 C CA . ASN A 1 86 ? 3.865 -5.005 -20.970 1.00 97.38 86 ASN A CA 1
ATOM 713 C C . ASN A 1 86 ? 4.057 -4.613 -19.497 1.00 97.38 86 ASN A C 1
ATOM 715 O O . ASN A 1 86 ? 3.118 -4.695 -18.705 1.00 97.38 86 ASN A O 1
ATOM 719 N N . GLN A 1 87 ? 5.252 -4.149 -19.125 1.00 96.69 87 GLN A N 1
ATOM 720 C CA . GLN A 1 87 ? 5.559 -3.717 -17.762 1.00 96.69 87 GLN A CA 1
ATOM 721 C C . GLN A 1 87 ? 4.718 -2.500 -17.341 1.00 96.69 87 GLN A C 1
ATOM 723 O O . GLN A 1 87 ? 4.234 -2.441 -16.210 1.00 96.69 87 GLN A O 1
ATOM 728 N N . GLN A 1 88 ? 4.483 -1.554 -18.253 1.00 97.88 88 GLN A N 1
ATOM 729 C CA . GLN A 1 88 ? 3.597 -0.410 -18.027 1.00 97.88 88 GLN A CA 1
ATOM 730 C C . GLN A 1 88 ? 2.142 -0.853 -17.824 1.00 97.88 88 GLN A C 1
ATOM 732 O O . GLN A 1 88 ? 1.479 -0.375 -1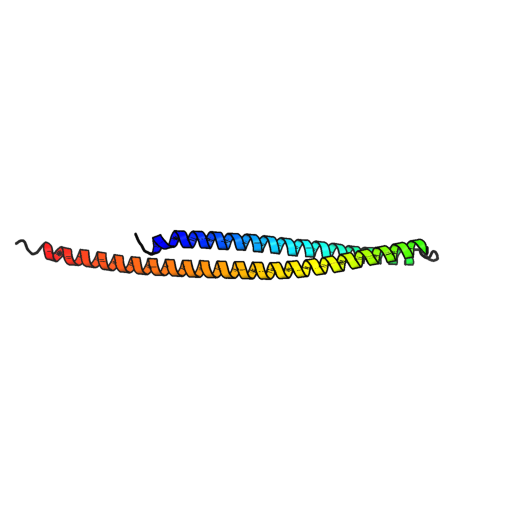6.903 1.00 97.88 88 GLN A O 1
ATOM 737 N N . GLN A 1 89 ? 1.645 -1.804 -18.621 1.00 98.12 89 GLN A N 1
ATOM 738 C CA . GLN A 1 89 ? 0.298 -2.358 -18.439 1.00 98.12 89 GLN A CA 1
ATOM 739 C C . GLN A 1 89 ? 0.147 -3.058 -17.084 1.00 98.12 89 GLN A C 1
ATOM 741 O O . GLN A 1 89 ? -0.841 -2.840 -16.377 1.00 98.12 89 GLN A O 1
ATOM 746 N N . VAL A 1 90 ? 1.142 -3.859 -16.687 1.00 97.62 90 VAL A N 1
ATOM 747 C CA . VAL A 1 90 ? 1.179 -4.491 -15.361 1.00 97.62 90 VAL A CA 1
ATOM 748 C C . VAL A 1 90 ? 1.138 -3.427 -14.267 1.00 97.62 90 VAL A C 1
ATOM 750 O O . VAL A 1 90 ? 0.330 -3.540 -13.342 1.00 97.62 90 VAL A O 1
ATOM 753 N N . LEU A 1 91 ? 1.938 -2.365 -14.389 1.00 98.19 91 LEU A N 1
ATOM 754 C CA . LEU A 1 91 ? 1.967 -1.277 -13.418 1.00 98.19 91 LEU A CA 1
ATOM 755 C C . LEU A 1 91 ? 0.592 -0.609 -13.261 1.00 98.19 91 LEU A C 1
ATOM 757 O O . LEU A 1 91 ? 0.134 -0.447 -12.132 1.00 98.19 91 LEU A O 1
ATOM 761 N N . VAL A 1 92 ? -0.109 -0.309 -14.359 1.00 98.25 92 VAL A N 1
ATOM 762 C CA . VAL A 1 92 ? -1.467 0.270 -14.316 1.00 98.25 92 VAL A CA 1
ATOM 763 C C . VAL A 1 92 ? -2.434 -0.633 -13.542 1.00 98.25 92 VAL A C 1
ATOM 765 O O . VAL A 1 92 ? -3.191 -0.160 -12.689 1.00 98.25 92 VAL A O 1
ATOM 768 N N . ILE A 1 93 ? -2.388 -1.947 -13.783 1.00 98.06 93 ILE A N 1
ATOM 769 C CA . ILE A 1 93 ? -3.229 -2.921 -13.071 1.00 98.06 93 ILE A CA 1
ATOM 770 C C . ILE A 1 93 ? -2.897 -2.928 -11.571 1.00 98.06 93 ILE A C 1
ATOM 772 O O . ILE A 1 93 ? -3.802 -2.940 -10.729 1.00 98.06 93 ILE A O 1
ATOM 776 N N . LYS A 1 94 ? -1.608 -2.898 -11.212 1.00 97.88 94 LYS A N 1
ATOM 777 C CA . LYS A 1 94 ? -1.163 -2.873 -9.811 1.00 97.88 94 LYS A CA 1
ATOM 778 C C . LYS A 1 94 ? -1.542 -1.574 -9.106 1.00 97.88 94 LYS A C 1
ATOM 780 O O . LYS A 1 94 ? -1.976 -1.622 -7.957 1.00 97.88 94 LYS A O 1
ATOM 785 N N . GLU A 1 95 ? -1.448 -0.431 -9.778 1.00 98.12 95 GLU A N 1
ATOM 786 C CA . GLU A 1 95 ? -1.865 0.863 -9.231 1.00 98.12 95 GLU A CA 1
ATOM 787 C C . GLU A 1 95 ? -3.380 0.922 -8.995 1.00 98.12 95 GLU A C 1
ATOM 789 O O . GLU A 1 95 ? -3.828 1.400 -7.947 1.00 98.12 95 GLU A O 1
ATOM 794 N N . ALA A 1 96 ? -4.180 0.356 -9.904 1.00 98.19 96 ALA A N 1
ATOM 795 C CA . ALA A 1 96 ? -5.617 0.205 -9.697 1.00 98.19 96 ALA A CA 1
ATOM 796 C C . ALA A 1 96 ? -5.924 -0.689 -8.480 1.00 98.19 96 ALA A C 1
ATOM 798 O O . ALA A 1 96 ? -6.738 -0.323 -7.627 1.00 98.19 96 ALA A O 1
ATOM 799 N N . ALA A 1 97 ? -5.228 -1.822 -8.341 1.00 97.12 97 ALA A N 1
ATOM 800 C CA . ALA A 1 97 ? -5.369 -2.706 -7.184 1.00 97.12 97 ALA A CA 1
ATOM 801 C C . ALA A 1 97 ? -4.956 -2.021 -5.866 1.00 97.12 97 ALA A C 1
ATOM 803 O O . ALA A 1 97 ? -5.638 -2.176 -4.850 1.00 97.12 97 ALA A O 1
ATOM 804 N N . LEU A 1 98 ? -3.886 -1.218 -5.881 1.00 98.50 98 LEU A N 1
ATOM 805 C CA . LEU A 1 98 ? -3.445 -0.418 -4.738 1.00 98.50 98 LEU A CA 1
ATOM 806 C C . LEU A 1 98 ? -4.518 0.587 -4.309 1.00 98.50 98 LEU A C 1
ATOM 808 O O . LEU A 1 98 ? -4.792 0.719 -3.114 1.00 98.50 98 LEU A O 1
ATOM 812 N N . LYS A 1 99 ? -5.152 1.268 -5.269 1.00 98.38 99 LYS A N 1
ATOM 813 C CA . LYS A 1 99 ? -6.248 2.203 -4.990 1.00 98.38 99 LYS A CA 1
ATOM 814 C C . LYS A 1 99 ? -7.419 1.496 -4.303 1.00 98.38 99 LYS A C 1
ATOM 816 O O . LYS A 1 99 ? -7.872 1.957 -3.258 1.00 98.38 99 LYS A O 1
ATOM 821 N N . VAL A 1 100 ? -7.842 0.343 -4.822 1.00 98.19 100 VAL A N 1
ATOM 822 C CA . VAL A 1 100 ? -8.915 -0.462 -4.214 1.00 98.19 100 VAL A CA 1
ATOM 823 C C . VAL A 1 100 ? -8.536 -0.921 -2.801 1.00 98.19 100 VAL A C 1
ATOM 825 O O . VAL A 1 100 ? -9.333 -0.795 -1.872 1.00 98.19 100 VAL A O 1
ATOM 828 N N . ALA A 1 101 ? -7.310 -1.412 -2.601 1.00 97.94 101 ALA A N 1
ATOM 829 C CA . ALA A 1 101 ? -6.837 -1.837 -1.283 1.00 97.94 101 ALA A CA 1
ATOM 830 C C . ALA A 1 101 ? -6.806 -0.673 -0.276 1.00 97.94 101 ALA A C 1
ATOM 832 O O . ALA A 1 101 ? -7.189 -0.845 0.884 1.00 97.94 101 ALA A O 1
ATOM 833 N N . ARG A 1 102 ? -6.413 0.526 -0.727 1.00 98.25 102 ARG A N 1
ATOM 834 C CA . ARG A 1 102 ? -6.432 1.753 0.080 1.00 98.25 102 ARG A CA 1
ATOM 835 C C . ARG A 1 102 ? -7.846 2.120 0.516 1.00 98.25 102 ARG A C 1
ATOM 837 O O . ARG A 1 102 ? -8.049 2.445 1.682 1.00 98.25 102 ARG A O 1
ATOM 844 N N . GLU A 1 103 ? -8.812 2.071 -0.398 1.00 98.38 103 GLU A N 1
ATOM 845 C CA . GLU A 1 103 ? -10.218 2.377 -0.108 1.00 98.38 103 GLU A CA 1
ATOM 846 C C . GLU A 1 103 ? -10.812 1.385 0.903 1.00 98.38 103 GLU A C 1
ATOM 848 O O . GLU A 1 103 ? -11.458 1.796 1.869 1.00 98.38 103 GLU A O 1
ATOM 853 N N . GLN A 1 104 ? -10.526 0.089 0.747 1.00 97.94 104 GLN A N 1
ATOM 854 C CA . GLN A 1 104 ? -10.962 -0.947 1.690 1.00 97.94 104 GLN A CA 1
ATOM 855 C C . GLN A 1 104 ? -10.375 -0.736 3.089 1.00 97.94 104 GLN A C 1
ATOM 857 O O . GLN A 1 104 ? -11.105 -0.781 4.083 1.00 97.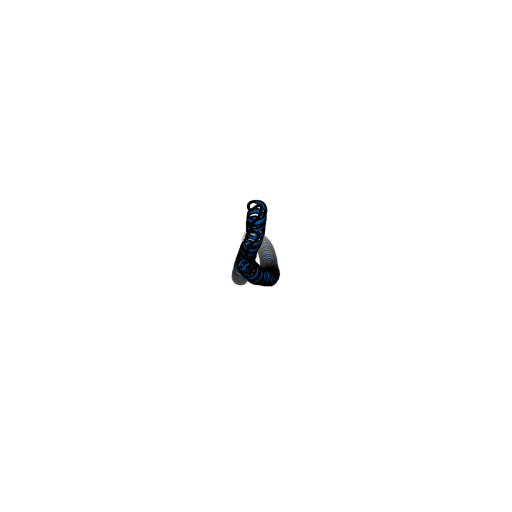94 104 GLN A O 1
ATOM 862 N N . TRP A 1 105 ? -9.071 -0.462 3.173 1.00 98.31 105 TRP A N 1
ATOM 863 C CA . TRP A 1 105 ? -8.411 -0.160 4.440 1.00 98.31 105 TRP A CA 1
ATOM 864 C C . TRP A 1 105 ? -8.979 1.106 5.091 1.00 98.31 105 TRP A C 1
ATOM 866 O O . TRP A 1 105 ? -9.331 1.086 6.271 1.00 98.31 105 TRP A O 1
ATOM 876 N N . ALA A 1 106 ? -9.151 2.185 4.322 1.00 98.06 106 ALA A N 1
ATOM 877 C CA . ALA A 1 106 ? -9.716 3.434 4.821 1.00 98.06 106 ALA A CA 1
ATOM 878 C C . ALA A 1 106 ? -11.138 3.239 5.375 1.00 98.06 106 ALA A C 1
ATOM 880 O O . ALA A 1 106 ? -11.447 3.731 6.463 1.00 98.06 106 ALA A O 1
ATOM 881 N N . ALA A 1 107 ? -11.983 2.472 4.680 1.00 97.88 107 ALA A N 1
ATOM 882 C CA . ALA A 1 107 ? -13.332 2.152 5.139 1.00 97.88 107 ALA A CA 1
ATOM 883 C C . ALA A 1 107 ? -13.329 1.307 6.425 1.00 97.88 107 ALA A C 1
ATOM 885 O O . ALA A 1 107 ? -14.104 1.580 7.345 1.00 97.88 107 ALA A O 1
ATOM 886 N N . ALA A 1 108 ? -12.456 0.298 6.521 1.00 96.62 108 ALA A N 1
ATOM 887 C CA . ALA A 1 108 ? -12.323 -0.525 7.723 1.00 96.62 108 ALA A CA 1
ATOM 888 C C . ALA A 1 108 ? -11.839 0.298 8.929 1.00 96.62 108 ALA A C 1
ATOM 890 O O . ALA A 1 108 ? -12.433 0.225 10.006 1.00 96.62 108 ALA A O 1
ATOM 891 N N . ASN A 1 109 ? -10.833 1.151 8.726 1.00 97.19 109 ASN A N 1
ATOM 892 C CA . ASN A 1 109 ? -10.307 2.053 9.748 1.00 97.19 109 ASN A CA 1
ATOM 893 C C . ASN A 1 109 ? -11.364 3.069 10.216 1.00 97.19 109 ASN A C 1
ATOM 895 O O . ASN A 1 109 ? -11.540 3.280 11.414 1.00 97.19 109 ASN A O 1
ATOM 899 N N . ALA A 1 110 ? -12.135 3.655 9.293 1.00 97.50 110 ALA A N 1
ATOM 900 C CA . ALA A 1 110 ? -13.225 4.568 9.641 1.00 97.50 110 ALA A CA 1
ATOM 901 C C . ALA A 1 110 ? -14.298 3.884 10.508 1.00 97.50 110 ALA A C 1
ATOM 903 O O . ALA A 1 110 ? -14.732 4.445 11.514 1.00 97.50 110 ALA A O 1
ATOM 904 N N . ARG A 1 111 ? -14.684 2.646 10.167 1.00 95.44 111 ARG A N 1
ATOM 905 C CA . ARG A 1 111 ? -15.636 1.848 10.960 1.00 95.44 111 ARG A CA 1
ATOM 906 C C . ARG A 1 111 ? -15.097 1.523 12.353 1.00 95.44 111 ARG A C 1
ATOM 908 O O . ARG A 1 111 ? -15.851 1.613 13.319 1.00 95.44 111 ARG A O 1
ATOM 915 N N . LEU A 1 112 ? -13.816 1.166 12.464 1.00 96.00 112 LEU A N 1
ATOM 916 C CA . LEU A 1 112 ? -13.173 0.897 13.751 1.00 96.00 112 LEU A CA 1
ATOM 917 C C . LEU A 1 112 ? -13.163 2.149 14.637 1.00 96.00 112 LEU A C 1
ATOM 919 O O . LEU A 1 112 ? -13.576 2.080 15.790 1.00 96.00 112 LEU A O 1
ATOM 923 N N . LYS A 1 113 ? -12.788 3.307 14.082 1.00 96.44 113 LYS A N 1
ATOM 924 C CA . LYS A 1 113 ? -12.820 4.587 14.805 1.00 96.44 113 LYS A CA 1
ATOM 925 C C . LYS A 1 113 ? -14.223 4.950 15.283 1.00 96.44 113 LYS A C 1
ATOM 927 O O . LYS A 1 113 ? -14.390 5.326 16.438 1.00 96.44 113 LYS A O 1
ATOM 932 N N . ALA A 1 114 ? -15.231 4.797 14.423 1.00 95.94 114 ALA A N 1
ATOM 933 C CA . ALA A 1 114 ? -16.618 5.066 14.795 1.00 95.94 114 ALA A CA 1
ATOM 934 C C . ALA A 1 114 ? -17.084 4.161 15.951 1.00 95.94 114 ALA A C 1
ATOM 936 O O . ALA A 1 114 ? -17.756 4.620 16.876 1.00 95.94 114 ALA A O 1
ATOM 937 N N . LEU A 1 115 ? -16.691 2.884 15.924 1.00 95.19 115 LEU A N 1
ATOM 938 C CA . LEU A 1 115 ? -16.987 1.934 16.992 1.00 95.19 115 LEU A CA 1
ATOM 939 C C . LEU A 1 115 ? -16.273 2.295 18.302 1.00 95.19 115 LEU A C 1
ATOM 941 O O . LEU A 1 115 ? -16.887 2.214 19.364 1.00 95.19 115 LEU A O 1
ATOM 945 N N . ASP A 1 116 ? -15.017 2.735 18.234 1.00 95.25 116 ASP A N 1
ATOM 946 C CA . ASP A 1 116 ? -14.249 3.180 19.400 1.00 95.25 116 ASP A CA 1
ATOM 947 C C . ASP A 1 116 ? -14.890 4.406 20.061 1.00 95.25 116 ASP A C 1
ATOM 949 O O . ASP A 1 116 ? -15.078 4.415 21.281 1.00 95.25 116 ASP A O 1
ATOM 953 N N . SER A 1 117 ? -15.317 5.393 19.266 1.00 96.31 117 SER A N 1
ATOM 954 C CA . SER A 1 117 ? -16.064 6.555 19.761 1.00 96.31 117 SER A CA 1
ATOM 955 C C . SER A 1 117 ? -17.387 6.154 20.414 1.00 96.31 117 SER A C 1
ATOM 957 O O . SER A 1 117 ? -17.716 6.631 21.498 1.00 96.31 117 SER A O 1
ATOM 959 N N . LEU A 1 118 ? -18.134 5.232 19.805 1.00 95.38 118 LEU A N 1
ATOM 960 C CA . LEU A 1 118 ? -19.398 4.756 20.363 1.00 95.38 118 LEU A CA 1
ATOM 961 C C . LEU A 1 118 ? -19.196 4.004 21.688 1.00 95.38 118 LEU A C 1
ATOM 963 O O . LEU A 1 118 ? -19.955 4.208 22.634 1.00 95.38 118 LEU A O 1
ATOM 967 N N . ILE A 1 119 ? -18.161 3.165 21.789 1.00 94.62 119 ILE A N 1
ATOM 968 C CA . ILE A 1 119 ? -17.823 2.471 23.040 1.00 94.62 119 ILE A CA 1
ATOM 969 C C . ILE A 1 119 ? -17.431 3.478 24.125 1.00 94.62 119 ILE A C 1
ATOM 971 O O . ILE A 1 119 ? -17.828 3.300 25.278 1.00 94.62 119 ILE A O 1
ATOM 975 N N . ALA A 1 120 ? -16.676 4.524 23.781 1.00 95.00 120 ALA A N 1
ATOM 976 C CA . ALA A 1 120 ? -16.304 5.580 24.719 1.00 95.00 120 ALA A CA 1
ATOM 977 C C . ALA A 1 120 ? -17.537 6.322 25.262 1.00 95.00 120 ALA A C 1
ATOM 979 O O . ALA A 1 120 ? -17.662 6.476 26.476 1.00 95.00 120 ALA A O 1
ATOM 980 N N . ASN A 1 121 ? -18.485 6.678 24.390 1.00 95.25 121 ASN A N 1
ATOM 981 C CA . ASN A 1 121 ? -19.732 7.333 24.792 1.00 95.25 121 ASN A CA 1
ATOM 982 C C . ASN A 1 121 ? -20.560 6.452 25.738 1.00 95.25 121 ASN A C 1
ATOM 984 O O . ASN A 1 121 ? -20.970 6.907 26.801 1.00 95.25 121 ASN A O 1
ATOM 988 N N . ILE A 1 122 ? -20.724 5.163 25.415 1.00 93.50 122 ILE A N 1
ATOM 989 C CA . ILE A 1 122 ? -21.453 4.222 26.283 1.00 93.50 122 ILE A CA 1
ATOM 990 C C . ILE A 1 122 ? -20.772 4.090 27.650 1.00 93.50 122 ILE A C 1
ATOM 992 O O . ILE A 1 122 ? -21.453 4.022 28.669 1.00 93.50 122 ILE A O 1
ATOM 996 N N . LYS A 1 123 ? -19.434 4.061 27.702 1.00 93.69 123 LYS A N 1
ATOM 997 C CA . LYS A 1 123 ? -18.707 4.019 28.980 1.00 93.69 123 LYS A CA 1
ATOM 998 C C . LYS A 1 123 ? -18.955 5.271 29.822 1.00 93.69 123 LYS A C 1
ATOM 1000 O O . LYS A 1 123 ? -19.093 5.145 31.035 1.00 93.69 123 LYS A O 1
ATOM 1005 N N . ALA A 1 124 ? -19.013 6.446 29.196 1.00 94.38 124 ALA A N 1
ATOM 1006 C CA . ALA A 1 124 ? -19.303 7.698 29.889 1.00 94.38 124 ALA A CA 1
ATOM 1007 C C . ALA A 1 124 ? -20.734 7.714 30.453 1.00 94.38 124 ALA A C 1
ATOM 1009 O O . ALA A 1 124 ? -20.926 8.053 31.618 1.00 94.38 124 ALA A O 1
ATOM 1010 N N . GLU A 1 125 ? -21.723 7.272 29.672 1.00 93.31 125 GLU A N 1
ATOM 1011 C CA . GLU A 1 125 ? -23.113 7.128 30.133 1.00 93.31 125 GLU A CA 1
ATOM 1012 C C . GLU A 1 125 ? -23.228 6.142 31.306 1.00 93.31 125 GLU A C 1
ATOM 1014 O O . GLU A 1 125 ? -23.906 6.413 32.296 1.00 93.31 125 GLU A O 1
ATOM 1019 N N . GLU A 1 126 ? -22.542 4.999 31.223 1.00 92.50 126 GLU A N 1
ATOM 1020 C CA . GLU A 1 126 ? -22.522 3.997 32.291 1.00 92.50 126 GLU A CA 1
ATOM 1021 C C . GLU A 1 126 ? -21.885 4.521 33.580 1.00 92.50 126 GLU A C 1
ATOM 1023 O O . GLU A 1 126 ? -22.368 4.178 34.658 1.00 92.50 126 GLU A O 1
ATOM 1028 N N . ALA A 1 127 ? -20.827 5.331 33.482 1.00 92.12 127 ALA A N 1
ATOM 1029 C CA . ALA A 1 127 ? -20.208 5.976 34.638 1.00 92.12 127 ALA A CA 1
ATOM 1030 C C . ALA A 1 127 ? -21.177 6.971 35.291 1.00 92.12 127 ALA A C 1
ATOM 1032 O O . ALA A 1 127 ? -21.474 6.843 36.472 1.00 92.12 127 ALA A O 1
ATOM 1033 N N . GLN A 1 128 ? -21.793 7.860 34.504 1.00 93.25 128 GLN A N 1
ATOM 1034 C CA . GLN A 1 128 ? -22.766 8.826 35.024 1.00 93.25 128 GLN A CA 1
ATOM 1035 C C . GLN A 1 128 ? -23.984 8.167 35.682 1.00 93.25 128 GLN A C 1
ATOM 1037 O O . GLN A 1 128 ? -24.510 8.672 36.674 1.00 93.25 128 GLN A O 1
ATOM 1042 N N . MET A 1 129 ? -24.482 7.060 35.123 1.00 91.44 129 MET A N 1
ATOM 1043 C CA . MET A 1 129 ? -25.583 6.319 35.743 1.00 91.44 129 MET A CA 1
ATOM 1044 C C . MET A 1 129 ? -25.165 5.669 37.059 1.00 91.44 129 MET A C 1
ATOM 1046 O O . MET A 1 129 ? -25.973 5.632 37.985 1.00 91.44 129 MET A O 1
ATOM 1050 N N . GLN A 1 130 ? -23.933 5.164 37.141 1.00 90.38 130 GLN A N 1
ATOM 1051 C CA . GLN A 1 130 ? -23.405 4.569 38.361 1.00 90.38 130 GLN A CA 1
ATOM 1052 C C . GLN A 1 130 ? -23.230 5.632 39.455 1.00 90.38 130 GLN A C 1
ATOM 1054 O O . GLN A 1 130 ? -23.754 5.441 40.547 1.00 90.38 130 GLN A O 1
ATOM 1059 N N . ASP A 1 131 ? -22.643 6.786 39.134 1.00 90.12 131 ASP A N 1
ATOM 1060 C CA . ASP A 1 131 ? -22.470 7.900 40.078 1.00 90.12 131 ASP A CA 1
ATOM 1061 C C . ASP A 1 131 ? -23.819 8.369 40.652 1.00 90.12 131 ASP A C 1
ATOM 1063 O O . ASP A 1 131 ? -23.974 8.560 41.857 1.00 90.12 131 ASP A O 1
ATOM 1067 N N . LYS A 1 132 ? -24.850 8.481 39.798 1.00 90.25 132 LYS A N 1
ATOM 1068 C CA . LYS A 1 132 ? -26.218 8.823 40.231 1.00 90.25 132 LYS A CA 1
ATOM 1069 C C . LYS A 1 132 ? -26.833 7.771 41.154 1.00 90.25 132 LYS A C 1
ATOM 1071 O O . LYS A 1 132 ? -27.624 8.123 42.026 1.00 90.25 132 LYS A O 1
ATOM 1076 N N .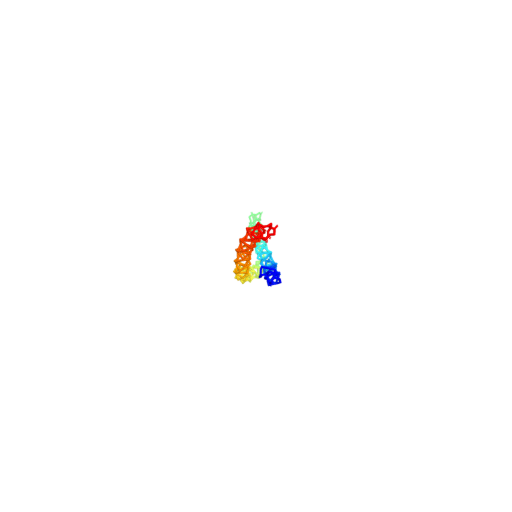 GLN A 1 133 ? -26.545 6.488 40.936 1.00 88.00 133 GLN A N 1
ATOM 1077 C CA . GLN A 1 133 ? -27.023 5.413 41.810 1.00 88.00 133 GLN A CA 1
ATOM 1078 C C . GLN A 1 133 ? -26.302 5.438 43.159 1.00 88.00 133 GLN A C 1
ATOM 1080 O O . GLN A 1 133 ? -26.959 5.316 44.189 1.00 88.00 133 GLN A O 1
ATOM 1085 N N . GLU A 1 134 ? -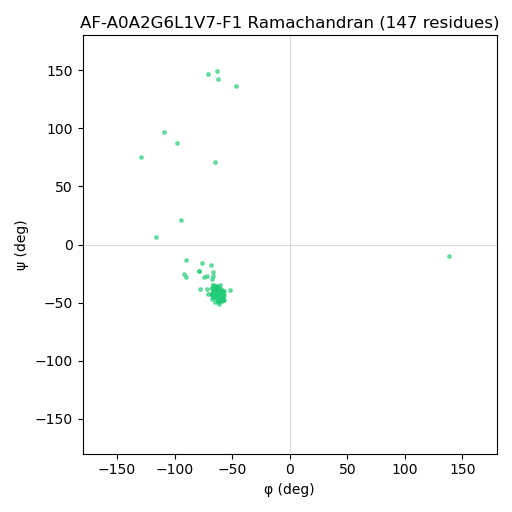24.986 5.646 43.160 1.00 87.19 134 GLU A N 1
ATOM 1086 C CA . GLU A 1 134 ? -24.175 5.752 44.376 1.00 87.19 134 GLU A CA 1
ATOM 1087 C C . GLU A 1 134 ? -24.599 6.953 45.231 1.00 87.19 134 GLU A C 1
ATOM 1089 O O . GLU A 1 134 ? -24.816 6.796 46.431 1.00 87.19 134 GLU A O 1
ATOM 1094 N N . GLN A 1 135 ? -24.837 8.118 44.616 1.00 83.06 135 GLN A N 1
ATOM 1095 C CA . GLN A 1 135 ? -25.337 9.298 45.326 1.00 83.06 135 GLN A CA 1
ATOM 1096 C C . GLN A 1 135 ? -26.699 9.043 45.991 1.00 83.06 135 GLN A C 1
ATOM 1098 O O . GLN A 1 135 ? -26.872 9.344 47.168 1.00 83.06 135 GLN A O 1
ATOM 1103 N N . ARG A 1 136 ? -27.647 8.411 45.280 1.00 85.56 136 ARG A N 1
ATOM 1104 C CA . ARG A 1 136 ? -28.960 8.053 45.854 1.00 85.56 136 ARG A CA 1
ATOM 1105 C C . ARG A 1 136 ? -28.842 7.122 47.061 1.00 85.56 136 ARG A C 1
ATOM 1107 O O . ARG A 1 136 ? -29.559 7.300 48.037 1.00 85.56 136 ARG A O 1
ATOM 1114 N N . LEU A 1 137 ? -27.945 6.136 47.003 1.00 83.81 137 LEU A N 1
ATOM 1115 C CA . LEU A 1 137 ? -27.728 5.203 48.113 1.00 83.81 137 LEU A CA 1
ATOM 1116 C C . LEU A 1 137 ? -27.166 5.905 49.357 1.00 83.81 137 LEU A C 1
ATOM 1118 O O . LEU A 1 137 ? -27.532 5.541 50.473 1.00 83.81 137 LEU A O 1
ATOM 1122 N N . ILE A 1 138 ? -26.298 6.904 49.171 1.00 81.81 138 ILE A N 1
ATOM 1123 C CA . ILE A 1 138 ? -25.756 7.724 50.262 1.00 81.81 138 ILE A CA 1
ATOM 1124 C C . ILE A 1 138 ? -26.859 8.590 50.885 1.00 81.81 138 ILE A C 1
ATOM 1126 O O . ILE A 1 138 ? -26.952 8.645 52.110 1.00 81.81 138 ILE A O 1
ATOM 1130 N N . ASP A 1 139 ? -27.715 9.205 50.066 1.00 80.31 139 ASP A N 1
ATOM 1131 C CA . ASP A 1 139 ? -28.809 10.070 50.530 1.00 80.31 139 ASP A CA 1
ATOM 1132 C C . ASP A 1 139 ? -29.916 9.294 51.283 1.00 80.31 139 ASP A C 1
ATOM 1134 O O . ASP A 1 139 ? -30.532 9.830 52.207 1.00 80.31 139 ASP A O 1
ATOM 1138 N N . ASP A 1 140 ? -30.144 8.017 50.953 1.00 72.81 140 ASP A N 1
ATOM 1139 C CA . ASP A 1 140 ? -31.144 7.160 51.618 1.00 72.81 140 ASP A CA 1
ATOM 1140 C C . ASP A 1 140 ? -30.677 6.600 52.982 1.00 72.81 140 ASP A C 1
ATOM 1142 O O . ASP A 1 140 ? -31.498 6.253 53.840 1.00 72.81 140 ASP A O 1
ATOM 1146 N N . LEU A 1 141 ? -29.363 6.512 53.220 1.00 67.50 141 LEU A N 1
ATOM 1147 C CA . LEU A 1 141 ? -28.777 6.008 54.470 1.00 67.50 141 LEU A CA 1
ATOM 1148 C C . LEU A 1 141 ? -29.141 6.826 55.739 1.00 67.50 141 LEU A C 1
ATOM 1150 O O . LEU A 1 141 ? -29.525 6.208 56.739 1.00 67.50 141 LEU A O 1
ATOM 1154 N N . PRO A 1 142 ? -29.083 8.176 55.758 1.00 59.97 142 PRO A N 1
ATOM 1155 C CA . PRO A 1 142 ? -29.405 8.971 56.951 1.00 59.97 142 PRO A CA 1
ATOM 1156 C C . PRO A 1 142 ? -30.886 8.903 57.367 1.00 59.97 142 PRO A C 1
ATOM 1158 O O . PRO A 1 142 ? -31.199 9.063 58.547 1.00 59.97 142 PRO A O 1
ATOM 1161 N N . LEU A 1 143 ? -31.809 8.584 56.451 1.00 55.34 143 LEU A N 1
ATOM 1162 C CA . LEU A 1 143 ? -33.248 8.471 56.749 1.00 55.34 143 LEU A CA 1
ATOM 1163 C C . LEU A 1 143 ? -33.634 7.178 57.491 1.00 55.34 143 LEU A C 1
ATOM 1165 O O . LEU A 1 143 ? -34.730 7.095 58.052 1.00 55.34 143 LEU A O 1
ATOM 1169 N N . ARG A 1 144 ? -32.757 6.165 57.519 1.00 53.38 144 ARG A N 1
ATOM 1170 C CA . ARG A 1 144 ? -32.970 4.921 58.283 1.00 53.38 144 ARG A CA 1
ATOM 1171 C C . ARG A 1 144 ? -32.382 4.958 59.692 1.00 53.38 144 ARG A C 1
ATOM 1173 O O . ARG A 1 144 ? -32.896 4.253 60.555 1.00 53.38 144 ARG A O 1
ATOM 1180 N N . SER A 1 145 ? -31.360 5.778 59.929 1.00 55.75 145 SER A N 1
ATOM 1181 C CA . SER A 1 145 ? -30.760 5.945 61.260 1.00 55.75 145 SER A CA 1
ATOM 1182 C C . SER A 1 145 ? -31.637 6.765 62.210 1.00 55.75 145 SER A C 1
ATOM 1184 O O . SER A 1 145 ? -31.568 6.557 63.411 1.00 55.75 145 SER A O 1
ATOM 1186 N N . ASN A 1 146 ? -32.467 7.674 61.691 1.00 55.34 146 ASN A N 1
ATOM 1187 C CA . ASN A 1 146 ? -33.249 8.621 62.499 1.00 55.34 146 ASN A CA 1
ATOM 1188 C C . ASN A 1 146 ? -34.686 8.138 62.816 1.00 55.34 146 ASN A C 1
ATOM 1190 O O . ASN A 1 146 ? -35.584 8.948 63.028 1.00 55.34 146 ASN A O 1
ATOM 1194 N N . ARG A 1 147 ? -34.942 6.822 62.742 1.00 52.78 147 ARG A N 1
ATOM 1195 C CA . ARG A 1 147 ? -36.256 6.192 63.011 1.00 52.78 147 ARG A CA 1
ATOM 1196 C C . ARG A 1 147 ? -36.259 5.243 64.217 1.00 52.78 147 ARG A C 1
ATOM 1198 O O . ARG A 1 147 ? -37.263 4.578 64.452 1.00 52.78 147 ARG A O 1
ATOM 1205 N N . TYR A 1 148 ? -35.158 5.194 64.960 1.00 48.41 148 TYR A N 1
ATOM 1206 C CA . TYR A 1 148 ? -35.028 4.463 66.216 1.00 48.41 148 TYR A CA 1
ATOM 1207 C C . TYR A 1 148 ? -34.456 5.409 67.275 1.00 48.41 148 TYR A C 1
ATOM 1209 O O . TYR A 1 148 ? -33.273 5.337 67.572 1.00 48.41 148 TYR A O 1
ATOM 1217 N N . ASP A 1 149 ? -35.294 6.317 67.767 1.00 46.69 149 ASP A N 1
ATOM 1218 C CA . ASP A 1 149 ? -35.197 6.967 69.081 1.00 46.69 149 ASP A CA 1
ATOM 1219 C C . ASP A 1 149 ? -36.625 7.296 69.543 1.00 46.69 149 ASP A C 1
ATOM 1221 O O . ASP A 1 149 ? -37.431 7.739 68.685 1.00 46.69 149 ASP A O 1
#

Radius of gyration: 34.84 Å; Cα contacts (8 Å, |Δi|>4): 56; chains: 1; bounding box: 72×19×111 Å

Sequence (149 aa):
MKRSQRMLPVRKLKEQEERTFARKFAQAQQQVEQEKQQLSMLENYQRDYFANISSQQTQHTGVSLSATQLDKYQLFLGRLHTAIENQQQVLVIKEAALKVAREQWAAANARLKALDSLIANIKAEEAQMQDKQEQRLIDDLPLRSNRYD

Nearest PDB structures (foldseek):
  8otz-assembly1_Cp  TM=5.310E-01  e=7.986E-01  Bos taurus
  7rro-assembly1_C2  TM=7.500E-01  e=9.664E+00  Bos taurus
  8to0-assembly1_AE  TM=7.500E-01  e=9.664E+00  Mus musculus
  7rro-assembly1_A0  TM=3.717E-01  e=1.013E+00  Bos taurus

Mean predicted aligned error: 8.64 Å

pLDDT: mean 87.81, std 13.87, range [45.19, 98.5]

Secondary structure (DSSP, 8-state):
--HHHHHHHHHHHHHHHHHHHHHHHHHHHHHHHHHHHHHHHHHHHHHHHHHHHHHHHHH-SS-PPPHHHHHHHHHHHHHHHHHHHHHHHHHHHHHHHHHHHHHHHHHHHHHHHHHHHHHHHHHHHHHHHHHHHHHHHHHHSHHHHTT--